Protein AF-A0A382M6R3-F1 (afdb_monomer_lite)

Structure (mmCIF, N/CA/C/O backbone):
data_AF-A0A382M6R3-F1
#
_entry.id   AF-A0A382M6R3-F1
#
loop_
_atom_site.group_PDB
_atom_site.id
_atom_site.type_symbol
_atom_site.label_atom_id
_atom_site.label_alt_id
_atom_site.label_comp_id
_atom_site.label_asym_id
_atom_site.label_entity_id
_atom_site.label_seq_id
_atom_site.pdbx_PDB_ins_code
_atom_site.Cartn_x
_atom_site.Cartn_y
_atom_site.Cartn_z
_atom_site.occupancy
_atom_site.B_iso_or_equiv
_atom_site.auth_seq_id
_atom_site.auth_comp_id
_atom_site.auth_asym_id
_atom_site.auth_atom_id
_atom_site.pdbx_PDB_model_num
ATOM 1 N N . MET A 1 1 ? 53.157 7.399 28.092 1.00 60.66 1 MET A N 1
ATOM 2 C CA . MET A 1 1 ? 52.313 7.633 26.893 1.00 60.66 1 MET A CA 1
ATOM 3 C C . MET A 1 1 ? 51.198 6.604 26.694 1.00 60.66 1 MET A C 1
ATOM 5 O O . MET A 1 1 ? 50.133 6.987 26.233 1.00 60.66 1 MET A O 1
ATOM 9 N N . THR A 1 2 ? 51.384 5.330 27.050 1.00 74.06 2 THR A N 1
ATOM 10 C CA . THR A 1 2 ? 50.355 4.274 26.917 1.00 74.06 2 THR A CA 1
ATOM 11 C C . THR A 1 2 ? 49.094 4.522 27.753 1.00 74.06 2 THR A C 1
ATOM 13 O O . THR A 1 2 ? 47.993 4.342 27.249 1.00 74.06 2 THR A O 1
ATOM 16 N N . LYS A 1 3 ? 49.235 5.030 28.986 1.00 72.69 3 LYS A N 1
ATOM 17 C CA . LYS A 1 3 ? 48.097 5.356 29.871 1.00 72.69 3 LYS A CA 1
ATOM 18 C C . LYS A 1 3 ? 47.174 6.449 29.303 1.00 72.69 3 LYS A C 1
ATOM 20 O O . LYS A 1 3 ? 45.964 6.329 29.405 1.00 72.69 3 LYS A O 1
ATOM 25 N N . LEU A 1 4 ? 47.739 7.468 28.644 1.00 82.75 4 LEU A N 1
ATOM 26 C CA . LEU A 1 4 ? 46.972 8.544 27.999 1.00 82.75 4 LEU A CA 1
ATOM 27 C C . LEU A 1 4 ? 46.193 8.032 26.778 1.00 82.75 4 LEU A C 1
ATOM 29 O O . LEU A 1 4 ? 45.028 8.372 26.604 1.00 82.75 4 LEU A O 1
ATOM 33 N N . LYS A 1 5 ? 46.818 7.166 25.967 1.00 79.62 5 LYS A N 1
ATOM 34 C CA . LYS A 1 5 ? 46.152 6.521 24.825 1.00 79.62 5 LYS A CA 1
ATOM 35 C C . LYS A 1 5 ? 44.989 5.637 25.282 1.00 79.62 5 LYS A C 1
ATOM 37 O O . LYS A 1 5 ? 43.933 5.673 24.668 1.00 79.62 5 LYS A O 1
ATOM 42 N N . LEU A 1 6 ? 45.164 4.892 26.376 1.00 83.56 6 LEU A N 1
ATOM 43 C CA . LEU A 1 6 ? 44.112 4.040 26.935 1.00 83.56 6 LEU A CA 1
ATOM 44 C C . LEU A 1 6 ? 42.897 4.857 27.401 1.00 83.56 6 LEU A C 1
ATOM 46 O O . LEU A 1 6 ? 41.768 4.499 27.089 1.00 83.56 6 LEU A O 1
ATOM 50 N N . ILE A 1 7 ? 43.130 5.980 28.087 1.00 85.25 7 ILE A N 1
ATOM 51 C CA . ILE A 1 7 ? 42.059 6.890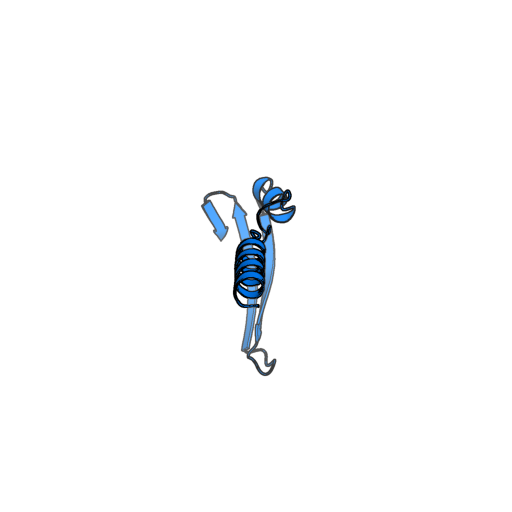 28.523 1.00 85.25 7 ILE A CA 1
ATOM 52 C C . ILE A 1 7 ? 41.293 7.444 27.315 1.00 85.25 7 ILE A C 1
ATOM 54 O O . ILE A 1 7 ? 40.066 7.466 27.333 1.00 85.25 7 ILE A O 1
ATOM 58 N N . LEU A 1 8 ? 42.000 7.824 26.246 1.00 85.56 8 LEU A N 1
ATOM 59 C CA . LEU A 1 8 ? 41.380 8.312 25.013 1.00 85.56 8 LEU A CA 1
ATOM 60 C C . LEU A 1 8 ? 40.503 7.240 24.343 1.00 85.56 8 LEU A C 1
ATOM 62 O O . LEU A 1 8 ? 39.386 7.541 23.932 1.00 85.56 8 LEU A O 1
ATOM 66 N N . PHE A 1 9 ? 40.971 5.988 24.280 1.00 84.12 9 PHE A N 1
ATOM 67 C CA . PHE A 1 9 ? 40.189 4.875 23.728 1.00 84.12 9 PHE A CA 1
ATOM 68 C C . PHE A 1 9 ? 38.916 4.597 24.530 1.00 84.12 9 PHE A C 1
ATOM 70 O O . PHE A 1 9 ? 37.859 4.383 23.940 1.00 84.12 9 PHE A O 1
ATOM 77 N N . ILE A 1 10 ? 38.999 4.654 25.862 1.00 83.75 10 ILE A N 1
ATOM 78 C CA . ILE A 1 10 ? 37.831 4.510 26.739 1.00 83.75 10 ILE A CA 1
ATOM 79 C C . ILE A 1 10 ? 36.832 5.644 26.472 1.00 83.75 10 ILE A C 1
ATOM 81 O O . ILE A 1 10 ? 35.637 5.392 26.339 1.00 83.75 10 ILE A O 1
ATOM 85 N N . PHE A 1 11 ? 37.315 6.879 26.320 1.00 81.88 11 PHE A N 1
ATOM 86 C CA . PHE A 1 11 ? 36.465 8.036 26.037 1.00 81.88 11 PHE A CA 1
ATOM 87 C C . PHE A 1 11 ? 35.723 7.901 24.699 1.00 81.88 11 PHE A C 1
ATOM 89 O O . PHE A 1 11 ? 34.515 8.116 24.643 1.00 81.88 11 PHE A O 1
ATOM 96 N N . ILE A 1 12 ? 36.412 7.479 23.634 1.00 84.12 12 ILE A N 1
ATOM 97 C CA . ILE A 1 12 ? 35.800 7.270 22.310 1.00 84.12 12 ILE A CA 1
ATOM 98 C C . ILE A 1 12 ? 34.753 6.149 22.360 1.00 84.12 12 ILE A C 1
ATOM 100 O O . ILE A 1 12 ? 33.673 6.295 21.786 1.00 84.12 12 ILE A O 1
ATOM 104 N N . TYR A 1 13 ? 35.033 5.058 23.081 1.00 80.88 13 TYR A N 1
ATOM 105 C CA . TYR A 1 13 ? 34.079 3.962 23.259 1.00 80.88 13 TYR A CA 1
ATOM 106 C C . TYR A 1 13 ? 32.775 4.451 23.901 1.00 80.88 13 TYR A C 1
ATOM 108 O O . TYR A 1 13 ? 31.706 4.176 23.368 1.00 80.88 13 TYR A O 1
ATOM 116 N N . PHE A 1 14 ? 32.848 5.257 24.967 1.00 76.31 14 PHE A N 1
ATOM 117 C CA . PHE A 1 14 ? 31.654 5.822 25.606 1.00 76.31 14 PHE A CA 1
ATOM 118 C C . PHE A 1 14 ? 30.885 6.804 24.709 1.00 76.31 14 PHE A C 1
ATOM 120 O O . PHE A 1 14 ? 29.657 6.810 24.740 1.00 76.31 14 PHE A O 1
ATOM 127 N N . PHE A 1 15 ? 31.571 7.585 23.867 1.00 72.25 15 PHE A N 1
ATOM 128 C CA . PHE A 1 15 ? 30.914 8.474 22.896 1.00 72.25 15 PHE A CA 1
ATOM 129 C C . PHE A 1 15 ? 30.218 7.725 21.747 1.00 72.25 15 PHE A C 1
ATOM 131 O O . PHE A 1 15 ? 29.286 8.255 21.149 1.00 72.25 15 PHE A O 1
ATOM 138 N N . SER A 1 16 ? 30.631 6.489 21.455 1.00 70.81 16 SER A N 1
ATOM 139 C CA . SER A 1 16 ? 30.064 5.671 20.371 1.00 70.81 16 SER A CA 1
ATOM 140 C C . SER A 1 16 ? 28.693 5.072 20.710 1.00 70.81 16 SER A C 1
ATOM 142 O O . SER A 1 16 ? 27.991 4.612 19.817 1.00 70.81 16 SER A O 1
ATOM 144 N N . ILE A 1 17 ? 28.307 5.061 21.991 1.00 67.75 17 ILE A N 1
ATOM 145 C CA . ILE A 1 17 ? 27.052 4.461 22.479 1.00 67.75 17 ILE A CA 1
ATOM 146 C C . ILE A 1 17 ? 25.930 5.505 22.572 1.00 67.75 17 ILE A C 1
ATOM 148 O O . ILE A 1 17 ? 24.913 5.258 23.212 1.00 67.75 17 ILE A O 1
ATOM 152 N N . ALA A 1 18 ? 26.091 6.690 21.974 1.00 66.69 18 ALA A N 1
ATOM 153 C CA . ALA A 1 18 ? 24.985 7.633 21.891 1.00 66.69 18 ALA A CA 1
ATOM 154 C C . ALA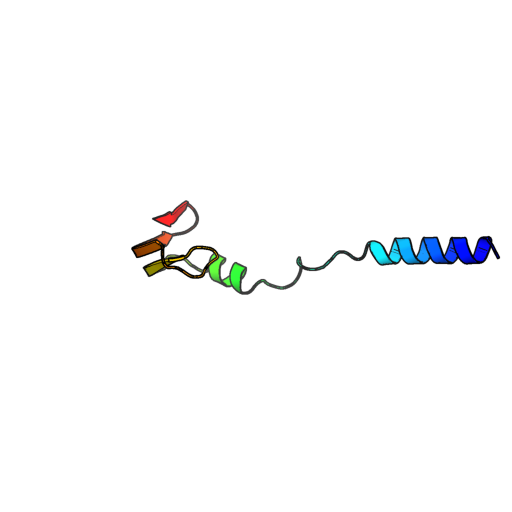 A 1 18 ? 23.829 6.952 21.132 1.00 66.69 18 ALA A C 1
ATOM 156 O O . ALA A 1 18 ? 24.000 6.629 19.952 1.00 66.69 18 ALA A O 1
ATOM 157 N N . PRO A 1 19 ? 22.671 6.689 21.772 1.00 63.09 19 PRO A N 1
ATOM 158 C CA . PRO A 1 19 ? 21.539 6.134 21.056 1.00 63.09 19 PRO A CA 1
ATOM 159 C C . PRO A 1 19 ? 21.149 7.148 19.982 1.00 63.09 19 PRO A C 1
ATOM 161 O O . PRO A 1 19 ? 20.894 8.317 20.283 1.00 63.09 19 PRO A O 1
ATOM 164 N N . SER A 1 20 ? 21.127 6.721 18.720 1.00 60.91 20 SER A N 1
ATOM 165 C CA . SER A 1 20 ? 20.526 7.515 17.656 1.00 60.91 20 SER A CA 1
ATOM 166 C C . SER A 1 20 ? 19.058 7.706 18.020 1.00 60.91 20 SER A C 1
ATOM 168 O O . SER A 1 20 ? 18.260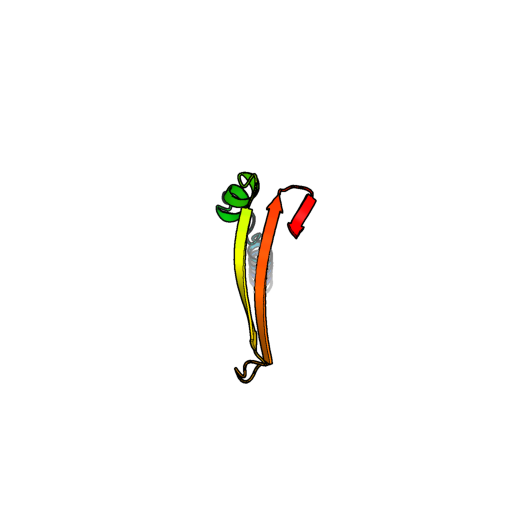 6.774 17.920 1.00 60.91 20 SER A O 1
ATOM 170 N N . SER A 1 21 ? 18.700 8.893 18.502 1.00 58.94 21 SER A N 1
ATOM 171 C CA . SER A 1 21 ? 17.331 9.213 18.892 1.00 58.94 21 SER A CA 1
ATOM 172 C C . SER A 1 21 ? 16.481 9.470 17.644 1.00 58.94 21 SER A C 1
ATOM 174 O O . SER A 1 21 ? 16.026 10.585 17.414 1.00 58.94 21 SER A O 1
ATOM 176 N N . ALA A 1 22 ? 16.265 8.429 16.839 1.00 58.81 22 ALA A N 1
ATOM 177 C CA . ALA A 1 22 ? 15.123 8.356 15.928 1.00 58.81 22 ALA A CA 1
ATOM 178 C C . ALA A 1 22 ? 13.812 8.106 16.707 1.00 58.81 22 ALA A C 1
ATOM 180 O O . ALA A 1 22 ? 12.726 8.318 16.187 1.00 58.81 22 ALA A O 1
ATOM 181 N N . GLU A 1 23 ? 13.923 7.690 17.974 1.00 60.94 23 GLU A N 1
ATOM 182 C CA . GLU A 1 23 ? 12.826 7.190 18.810 1.00 60.94 23 GLU A CA 1
ATOM 183 C C . GLU A 1 23 ? 12.023 8.287 19.541 1.00 60.94 23 GLU A C 1
ATOM 185 O O . GLU A 1 23 ? 11.101 7.973 20.285 1.00 60.94 23 GLU A O 1
ATOM 190 N N . ASN A 1 24 ? 12.342 9.582 19.417 1.00 60.31 24 ASN A N 1
ATOM 191 C CA . ASN A 1 24 ? 11.721 10.572 20.309 1.00 60.31 24 ASN A CA 1
ATOM 192 C C . ASN A 1 24 ? 11.442 11.938 19.681 1.00 60.31 24 ASN A C 1
ATOM 194 O O . ASN A 1 24 ? 12.167 12.909 19.882 1.00 60.31 24 ASN A O 1
ATOM 198 N N . GLN A 1 25 ? 10.305 12.023 19.000 1.00 58.41 25 GLN A N 1
ATOM 199 C CA . GLN A 1 25 ? 9.384 13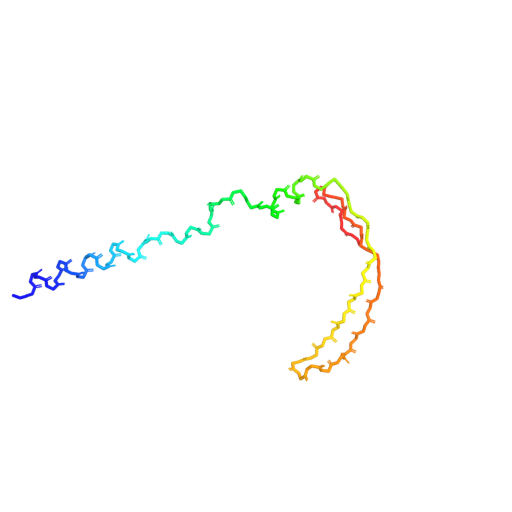.156 19.080 1.00 58.41 25 GLN A CA 1
ATOM 200 C C . GLN A 1 25 ? 8.105 12.749 18.366 1.00 58.41 25 GLN A C 1
ATOM 202 O O . GLN A 1 25 ? 8.198 12.244 17.258 1.00 58.41 25 GLN A O 1
ATOM 207 N N . LYS A 1 26 ? 6.949 12.947 19.018 1.00 66.12 26 LYS A N 1
ATOM 208 C CA . LYS A 1 26 ? 5.580 12.863 18.472 1.00 66.12 26 LYS A CA 1
ATOM 209 C C . LYS A 1 26 ? 5.566 12.809 16.942 1.00 66.12 26 LYS A C 1
ATOM 211 O O . LYS A 1 26 ? 5.494 13.861 16.314 1.00 66.12 26 LYS A O 1
ATOM 216 N N . ASP A 1 27 ? 5.677 11.607 16.373 1.00 82.69 27 ASP A N 1
ATOM 217 C CA . ASP A 1 27 ? 5.770 11.455 14.927 1.00 82.69 27 ASP A CA 1
ATOM 218 C C . ASP A 1 27 ? 4.448 11.976 14.347 1.00 82.69 27 ASP A C 1
ATOM 220 O O . ASP A 1 27 ? 3.383 11.410 14.651 1.00 82.69 27 ASP A O 1
ATOM 224 N N . PRO A 1 28 ? 4.466 13.095 13.598 1.00 86.56 28 PRO A N 1
ATOM 225 C CA . PRO A 1 28 ? 3.249 13.667 13.050 1.00 86.56 28 PRO A CA 1
ATOM 226 C C . PRO A 1 28 ? 2.532 12.667 12.144 1.00 86.56 28 PRO A C 1
ATOM 228 O O . PRO A 1 28 ? 1.302 12.645 12.135 1.00 86.56 28 PRO A O 1
ATOM 231 N N . LEU A 1 29 ? 3.281 11.791 11.462 1.00 85.25 29 LEU A N 1
ATOM 232 C CA . LEU A 1 29 ? 2.723 10.732 10.631 1.00 85.25 29 LEU A CA 1
ATOM 233 C C . LEU A 1 29 ? 2.034 9.674 11.490 1.00 85.25 29 LEU A C 1
ATOM 235 O O . LEU A 1 29 ? 0.876 9.351 11.241 1.00 85.25 29 LEU A O 1
ATOM 239 N N . GLN A 1 30 ? 2.690 9.176 12.540 1.00 86.69 30 GLN A N 1
ATOM 240 C CA . GLN A 1 30 ? 2.057 8.214 13.445 1.00 86.69 30 GLN A CA 1
ATOM 241 C C . GLN A 1 30 ? 0.805 8.797 14.115 1.00 86.69 30 GLN A C 1
ATOM 243 O O . GLN A 1 30 ? -0.196 8.099 14.270 1.00 86.69 30 GLN A O 1
ATOM 248 N N . THR A 1 31 ? 0.843 10.070 14.508 1.00 89.12 31 THR A N 1
ATOM 249 C CA . THR A 1 31 ? -0.310 10.758 15.105 1.00 89.12 31 THR A CA 1
ATOM 250 C C . THR A 1 31 ? -1.450 10.883 14.097 1.00 89.12 31 THR A C 1
ATOM 252 O O . THR A 1 31 ? -2.592 10.573 14.425 1.00 89.12 31 THR A O 1
ATOM 255 N N . PHE A 1 32 ? -1.140 11.279 12.863 1.00 89.56 32 PHE A N 1
ATOM 256 C CA . PHE A 1 32 ? -2.102 11.339 11.768 1.00 89.56 32 PHE A CA 1
ATOM 257 C C . PHE A 1 32 ? -2.750 9.972 11.510 1.00 89.56 32 PHE A C 1
ATOM 259 O O . PHE A 1 32 ? -3.973 9.869 11.521 1.00 89.56 32 PHE A O 1
ATOM 266 N N . LEU A 1 33 ? -1.946 8.914 11.369 1.00 88.50 33 LEU A N 1
ATOM 267 C CA . LEU A 1 33 ? -2.431 7.559 11.095 1.00 88.50 33 LEU A CA 1
ATOM 268 C C . LEU A 1 33 ? -3.262 6.985 12.249 1.00 88.50 33 LEU A C 1
ATOM 270 O O . LEU A 1 33 ? -4.252 6.305 11.999 1.00 88.50 33 LEU A O 1
ATOM 274 N N . LYS A 1 34 ? -2.904 7.274 13.508 1.00 88.00 34 LYS A N 1
ATOM 275 C CA . LYS A 1 34 ? -3.698 6.864 14.682 1.00 88.00 34 LYS A CA 1
ATOM 276 C C . LYS A 1 34 ? -5.084 7.507 14.712 1.00 88.00 34 LYS A C 1
ATOM 278 O O . LYS A 1 34 ? -6.015 6.887 15.212 1.00 88.00 34 LYS A O 1
ATOM 283 N N . ASN A 1 35 ? -5.205 8.730 14.203 1.00 90.19 35 ASN A N 1
ATOM 284 C CA . ASN A 1 35 ? -6.460 9.481 14.188 1.00 90.19 35 ASN A CA 1
ATOM 285 C C . ASN A 1 35 ? -7.282 9.246 12.908 1.00 90.19 35 ASN A C 1
ATOM 287 O O . ASN A 1 35 ? -8.369 9.804 12.773 1.00 90.19 35 ASN A O 1
ATOM 291 N N . LEU A 1 36 ? -6.771 8.460 11.957 1.00 92.06 36 LEU A N 1
ATOM 292 C CA . LEU A 1 36 ? -7.450 8.166 10.702 1.00 92.06 36 LEU A CA 1
ATOM 293 C C . LEU A 1 36 ? -8.481 7.047 10.910 1.00 92.06 36 LEU A C 1
ATOM 295 O O . LEU A 1 36 ? -8.125 5.874 10.990 1.00 92.06 36 LEU A O 1
ATOM 299 N N . GLU A 1 37 ? -9.763 7.407 1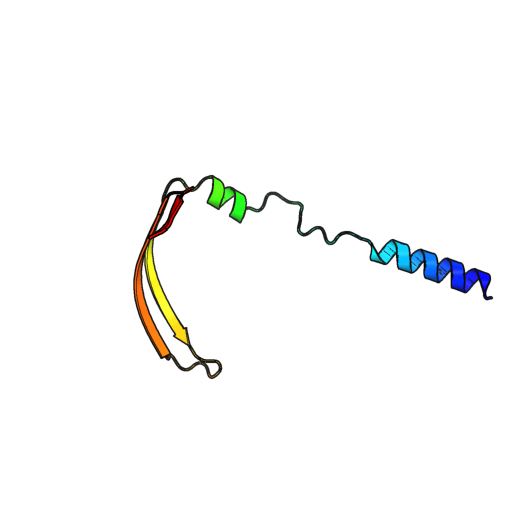0.977 1.00 93.88 37 GLU A N 1
ATOM 300 C CA . GLU A 1 37 ? -10.856 6.434 11.137 1.00 93.88 37 GLU A CA 1
ATOM 301 C C . GLU A 1 37 ? -11.098 5.614 9.862 1.00 93.88 37 GLU A C 1
ATOM 303 O O . GLU A 1 37 ? -11.237 4.390 9.910 1.00 93.88 37 GLU A O 1
ATOM 308 N N . SER A 1 38 ? -11.129 6.287 8.711 1.00 94.69 38 SER A N 1
ATOM 309 C CA . SER A 1 38 ? -11.240 5.660 7.396 1.00 94.69 38 SER A CA 1
ATOM 310 C C . SER A 1 38 ? -10.688 6.562 6.295 1.00 94.69 38 SER A C 1
ATOM 312 O O . SER A 1 38 ? -10.720 7.786 6.420 1.00 94.69 38 SER A O 1
ATOM 314 N N . LEU A 1 39 ? -10.241 5.961 5.197 1.00 94.81 39 LEU A N 1
ATOM 315 C CA . LEU A 1 39 ? -9.800 6.639 3.983 1.00 94.81 39 LEU A CA 1
ATOM 316 C C . LEU A 1 39 ? -10.346 5.899 2.761 1.00 94.81 39 LEU A C 1
ATOM 318 O O . LEU A 1 39 ? -10.222 4.682 2.670 1.00 94.81 39 LEU A O 1
ATOM 322 N N . GLU A 1 40 ? -10.897 6.654 1.818 1.00 96.50 40 GLU A N 1
ATOM 323 C CA . GLU A 1 40 ? -11.218 6.205 0.465 1.00 96.50 40 GLU A CA 1
ATOM 324 C C . GLU A 1 40 ? -10.561 7.179 -0.511 1.00 96.50 40 GLU A C 1
ATOM 326 O O . GLU A 1 40 ? -10.769 8.391 -0.413 1.00 96.50 40 GLU A O 1
ATOM 331 N N . VAL A 1 41 ? -9.718 6.676 -1.412 1.00 96.94 41 VAL A N 1
ATOM 332 C CA . VAL A 1 41 ? -8.963 7.532 -2.335 1.00 96.94 41 VAL A CA 1
ATOM 333 C C . VAL A 1 41 ? -8.687 6.825 -3.654 1.00 96.94 41 VAL A C 1
ATOM 335 O O . VAL A 1 41 ? -8.314 5.656 -3.680 1.00 96.94 41 VAL A O 1
ATOM 338 N N . SER A 1 42 ? -8.836 7.541 -4.766 1.00 98.31 42 SER A N 1
ATOM 339 C CA . SER A 1 42 ? -8.400 7.061 -6.079 1.00 98.31 42 SER A CA 1
ATOM 340 C C . SER A 1 42 ? -6.889 7.232 -6.238 1.00 98.31 42 SER A C 1
ATOM 342 O O . SER A 1 42 ? -6.351 8.293 -5.916 1.00 98.31 42 SER A O 1
ATOM 344 N N . PHE A 1 43 ? -6.204 6.219 -6.764 1.00 97.19 43 PHE A N 1
ATOM 345 C CA . PHE A 1 43 ? -4.761 6.253 -6.990 1.00 97.19 43 PHE A CA 1
ATOM 346 C C . PHE A 1 43 ? -4.386 5.886 -8.426 1.00 97.19 43 PHE A C 1
ATOM 348 O O . PHE A 1 43 ? -5.109 5.184 -9.134 1.00 97.19 43 PHE A O 1
ATOM 355 N N . VAL A 1 44 ? -3.199 6.344 -8.819 1.00 98.12 44 VAL A N 1
ATOM 356 C CA . VAL A 1 44 ? -2.507 5.943 -10.044 1.00 98.12 44 VAL A CA 1
ATOM 357 C C . VAL A 1 44 ? -1.117 5.461 -9.647 1.00 98.12 44 VAL A C 1
ATOM 359 O O . VAL A 1 44 ? -0.344 6.211 -9.053 1.00 98.12 44 VAL A O 1
ATOM 362 N N . GLN A 1 45 ? -0.799 4.215 -9.976 1.00 98.12 45 GLN A N 1
ATOM 363 C CA . GLN A 1 45 ? 0.510 3.606 -9.778 1.00 98.12 45 GLN A CA 1
ATOM 364 C C . GLN A 1 45 ? 1.235 3.504 -11.119 1.00 98.12 45 GLN A C 1
ATOM 366 O O . GLN A 1 45 ? 0.660 3.052 -12.108 1.00 98.12 45 GLN A O 1
ATOM 371 N N . ILE A 1 46 ? 2.508 3.894 -11.139 1.00 98.25 46 ILE A N 1
ATOM 372 C CA . ILE A 1 46 ? 3.391 3.770 -12.301 1.00 98.25 46 ILE A CA 1
ATOM 373 C C . ILE A 1 46 ? 4.606 2.948 -11.871 1.00 98.25 46 ILE A C 1
ATOM 375 O O . ILE A 1 46 ? 5.339 3.360 -10.971 1.00 98.25 46 ILE A O 1
ATOM 379 N N . LEU A 1 47 ? 4.810 1.788 -12.494 1.00 98.06 47 LEU A N 1
ATOM 380 C CA . LEU A 1 47 ? 6.001 0.964 -12.294 1.00 98.06 47 LEU A CA 1
ATOM 381 C C . LEU A 1 47 ? 7.059 1.378 -13.316 1.00 98.06 47 LEU A C 1
ATOM 383 O O . LEU A 1 47 ? 6.781 1.382 -14.514 1.00 98.06 47 LEU A O 1
ATOM 387 N N . MET A 1 48 ? 8.263 1.701 -12.851 1.00 98.31 48 MET A N 1
ATOM 388 C CA . MET A 1 48 ? 9.403 2.058 -13.699 1.00 98.31 48 MET A CA 1
ATOM 389 C C . MET A 1 48 ? 10.592 1.143 -13.402 1.00 98.31 48 MET A C 1
ATOM 391 O O . MET A 1 48 ? 10.783 0.748 -12.250 1.00 98.31 48 MET A O 1
ATOM 395 N N . ASN A 1 49 ? 11.382 0.812 -14.424 1.00 97.50 49 ASN A N 1
ATOM 396 C CA . ASN A 1 49 ? 12.664 0.131 -14.238 1.00 97.50 49 ASN A CA 1
ATOM 397 C C . ASN A 1 49 ? 13.770 1.119 -13.821 1.00 97.50 49 ASN A C 1
ATOM 399 O O . ASN A 1 49 ? 13.568 2.334 -13.754 1.00 97.50 49 ASN A O 1
ATOM 403 N N . GLU A 1 50 ? 14.963 0.598 -13.549 1.00 97.25 50 GLU A N 1
ATOM 404 C CA . GLU A 1 50 ? 16.141 1.374 -13.152 1.00 97.25 50 GLU A CA 1
ATOM 405 C C . GLU A 1 50 ? 16.624 2.370 -14.217 1.00 97.25 50 GLU A C 1
ATOM 407 O O . GLU A 1 50 ? 17.305 3.341 -13.888 1.00 97.25 50 GLU A O 1
ATOM 412 N N . ASN A 1 51 ? 16.241 2.159 -15.478 1.00 97.88 51 ASN A N 1
ATOM 413 C CA . ASN A 1 51 ? 16.567 3.037 -16.602 1.00 97.88 51 ASN A CA 1
ATOM 414 C C . ASN A 1 51 ? 15.544 4.178 -16.760 1.00 97.88 51 ASN A C 1
ATOM 416 O O . ASN A 1 51 ? 15.686 5.018 -17.648 1.00 97.88 51 ASN A O 1
ATOM 420 N N . GLY A 1 52 ? 14.522 4.222 -15.897 1.00 96.69 52 GLY A N 1
ATOM 421 C CA . GLY A 1 52 ? 13.439 5.200 -15.949 1.00 96.69 52 GLY A CA 1
ATOM 422 C C . GLY A 1 52 ? 12.361 4.875 -16.982 1.00 96.69 52 GLY A C 1
ATOM 423 O O . GLY A 1 52 ? 11.501 5.715 -17.245 1.00 96.69 52 GLY A O 1
ATOM 424 N N . GLU A 1 53 ? 12.376 3.680 -17.574 1.00 98.00 53 GLU A N 1
ATOM 425 C CA . GLU A 1 53 ? 11.329 3.256 -18.499 1.00 98.00 53 GLU A CA 1
ATOM 426 C C . GLU A 1 53 ? 10.101 2.795 -17.722 1.00 98.00 53 GLU A C 1
ATOM 428 O O . GLU A 1 53 ? 10.191 1.990 -16.792 1.00 98.00 5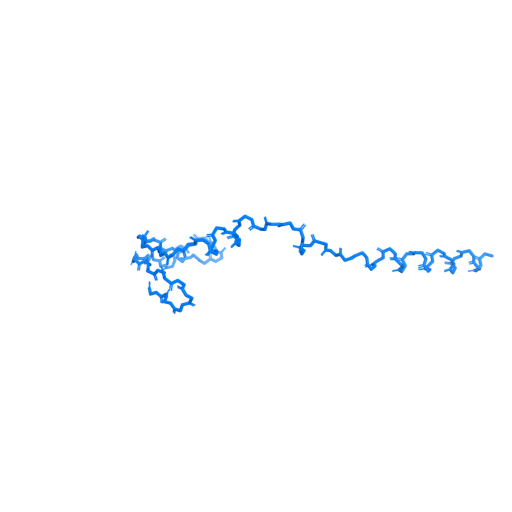3 GLU A O 1
ATOM 433 N N . GLN A 1 54 ? 8.933 3.280 -18.133 1.00 98.06 54 GLN A N 1
ATOM 434 C CA . GLN A 1 54 ? 7.664 2.844 -17.577 1.00 98.06 54 GLN A CA 1
ATOM 435 C C . GLN A 1 54 ? 7.327 1.430 -18.062 1.00 98.06 54 GLN A C 1
ATOM 437 O O . GLN A 1 54 ? 7.138 1.198 -19.254 1.00 98.06 54 GLN A O 1
ATOM 442 N N . LEU A 1 55 ? 7.194 0.508 -17.113 1.00 98.12 55 LEU A N 1
ATOM 443 C CA . LEU A 1 55 ? 6.811 -0.880 -17.350 1.00 98.12 55 LEU A CA 1
ATOM 444 C C . LEU A 1 55 ? 5.295 -1.072 -17.287 1.00 98.12 55 LEU A C 1
ATOM 446 O O . LEU A 1 55 ? 4.734 -1.836 -18.066 1.00 98.12 55 LEU A O 1
ATOM 450 N N . GLU A 1 56 ? 4.625 -0.380 -16.362 1.00 98.31 56 GLU A N 1
ATOM 451 C CA . GLU A 1 56 ? 3.194 -0.563 -16.118 1.00 98.31 56 GLU A CA 1
ATOM 452 C C . GLU A 1 56 ? 2.553 0.714 -15.565 1.00 98.31 56 GLU A C 1
ATOM 454 O O . GLU A 1 56 ? 3.202 1.502 -14.872 1.00 98.31 56 GLU A O 1
ATOM 459 N N . LYS A 1 57 ? 1.262 0.904 -15.854 1.00 98.25 57 LYS A N 1
ATOM 460 C CA . LYS A 1 57 ? 0.400 1.878 -15.183 1.00 98.25 57 LYS A CA 1
ATOM 461 C C . LYS A 1 57 ? -0.894 1.199 -14.753 1.00 98.25 57 LYS A C 1
ATOM 463 O O . LYS A 1 57 ? -1.585 0.629 -15.594 1.00 98.25 57 LYS A O 1
ATOM 468 N N . THR A 1 58 ? -1.232 1.351 -13.480 1.00 98.19 58 THR A N 1
ATOM 469 C CA . THR A 1 58 ? -2.433 0.779 -12.868 1.00 98.19 58 THR A CA 1
ATOM 470 C C . THR A 1 58 ? -3.190 1.865 -12.116 1.00 98.19 58 THR A C 1
ATOM 472 O O . THR A 1 58 ? -2.591 2.718 -11.465 1.00 98.19 58 THR A O 1
ATOM 475 N N . GLU A 1 59 ? -4.514 1.860 -12.228 1.00 98.38 59 GLU A N 1
ATOM 476 C CA . GLU A 1 59 ? -5.406 2.805 -11.555 1.00 98.38 59 GLU A CA 1
ATOM 477 C C . GLU A 1 59 ? -6.365 2.025 -10.657 1.00 98.38 59 GLU A C 1
ATOM 479 O O . GLU A 1 59 ? -6.757 0.903 -10.985 1.00 98.38 59 GLU A O 1
ATOM 484 N N . GLY A 1 60 ? -6.735 2.602 -9.519 1.00 97.69 60 GLY A N 1
ATOM 485 C CA . GLY A 1 60 ? -7.597 1.923 -8.562 1.00 97.69 60 GLY A CA 1
ATOM 486 C C . GLY A 1 60 ? -8.145 2.848 -7.489 1.00 97.69 60 GLY A C 1
ATOM 487 O O . GLY A 1 60 ? -7.900 4.055 -7.491 1.00 97.69 60 GLY A O 1
ATOM 488 N N . VAL A 1 61 ? -8.900 2.262 -6.566 1.00 97.62 61 VAL A N 1
ATOM 489 C CA . VAL A 1 61 ? -9.399 2.936 -5.367 1.00 97.62 61 VAL A CA 1
ATOM 490 C C . VAL A 1 61 ? -8.893 2.162 -4.162 1.00 97.62 61 VAL A C 1
ATOM 492 O O . VAL A 1 61 ? -9.042 0.946 -4.120 1.00 97.62 61 VAL A O 1
ATOM 495 N N . LEU A 1 62 ? -8.276 2.873 -3.222 1.00 95.62 62 LEU A N 1
ATOM 496 C CA . LEU A 1 62 ? -7.826 2.340 -1.947 1.00 95.62 62 LEU A CA 1
ATOM 497 C C . LEU A 1 62 ? -8.883 2.625 -0.881 1.00 95.62 62 LEU A C 1
ATOM 499 O O . LEU A 1 62 ? -9.269 3.783 -0.694 1.00 95.62 62 LEU A O 1
ATOM 503 N N . TYR A 1 63 ? -9.253 1.595 -0.130 1.00 96.31 63 TYR A N 1
ATOM 504 C CA . TYR A 1 63 ? -10.085 1.676 1.062 1.00 96.31 63 TYR A CA 1
ATOM 505 C C . TYR A 1 63 ? -9.273 1.249 2.283 1.00 96.31 63 TYR A C 1
ATOM 507 O O . TYR A 1 63 ? -8.801 0.117 2.375 1.00 96.31 63 TYR A O 1
ATOM 515 N N . LEU A 1 64 ? -9.149 2.128 3.271 1.00 95.00 64 LEU A N 1
ATOM 516 C CA . LEU A 1 64 ? -8.466 1.847 4.531 1.00 95.00 64 LEU A CA 1
ATOM 517 C C . LEU A 1 64 ? -9.408 2.147 5.698 1.00 95.00 64 LEU A C 1
ATOM 519 O O . LEU A 1 64 ? -9.960 3.236 5.794 1.00 95.00 64 LEU A O 1
ATOM 523 N N . GLN A 1 65 ? -9.569 1.188 6.606 1.00 94.38 65 GLN A N 1
ATOM 524 C CA . GLN A 1 65 ? -10.266 1.359 7.880 1.00 94.38 65 GLN A CA 1
ATOM 525 C C . GLN A 1 65 ? -9.493 0.581 8.964 1.00 94.38 65 GLN A C 1
ATOM 527 O O . GLN A 1 65 ? -9.660 -0.641 9.107 1.00 94.38 65 GLN A O 1
ATOM 532 N N . PRO A 1 66 ? -8.610 1.257 9.722 1.00 90.38 66 PRO A N 1
ATOM 533 C CA . PRO A 1 66 ? -7.876 0.632 10.815 1.00 90.38 66 PRO A CA 1
ATOM 534 C C . PRO A 1 66 ? -8.826 0.025 11.869 1.00 90.38 66 PRO A C 1
ATOM 536 O O . PRO A 1 66 ? -9.948 0.501 12.041 1.00 90.38 66 PRO A O 1
ATOM 539 N N . PRO A 1 67 ? -8.409 -1.027 12.599 1.00 85.75 67 PRO A N 1
ATOM 540 C CA . PRO A 1 67 ? -7.078 -1.629 12.566 1.00 85.75 67 PRO A CA 1
ATOM 541 C C . PRO A 1 67 ? -6.875 -2.751 11.526 1.00 85.75 67 PRO A C 1
ATOM 543 O O . PRO A 1 67 ? -5.765 -3.264 11.451 1.00 85.75 67 PRO A O 1
ATOM 546 N N . VAL A 1 68 ? -7.887 -3.173 10.750 1.00 84.06 68 VAL A N 1
ATOM 547 C CA . VAL A 1 68 ? -7.811 -4.460 10.001 1.00 84.06 68 VAL A CA 1
ATOM 548 C C . VAL A 1 68 ? -8.142 -4.365 8.507 1.00 84.06 68 VAL A C 1
ATOM 550 O O . VAL A 1 68 ? -7.773 -5.258 7.751 1.00 84.06 68 VAL A O 1
ATOM 553 N N . LYS A 1 69 ? -8.842 -3.326 8.045 1.00 88.19 69 LYS A N 1
ATOM 554 C CA . LYS A 1 69 ? -9.338 -3.277 6.662 1.00 88.19 69 LYS A CA 1
ATOM 555 C C . LYS A 1 69 ? -8.420 -2.447 5.771 1.00 88.19 69 LYS A C 1
ATOM 557 O O . LYS A 1 69 ? -8.230 -1.262 6.036 1.00 88.19 69 LYS A O 1
ATOM 562 N N . PHE A 1 70 ? -7.908 -3.071 4.715 1.00 91.19 70 PHE A N 1
ATOM 563 C CA . PHE A 1 70 ? -7.128 -2.452 3.646 1.00 91.19 70 PHE A CA 1
ATOM 564 C C . PHE A 1 70 ? -7.455 -3.180 2.336 1.00 91.19 70 PHE A C 1
ATOM 566 O O . PHE A 1 70 ? -7.205 -4.385 2.249 1.00 91.19 70 PHE A O 1
ATOM 573 N N . PHE A 1 71 ? -8.056 -2.478 1.374 1.00 84.81 71 PHE A N 1
ATOM 574 C CA . PHE A 1 71 ? -8.531 -3.025 0.098 1.00 84.81 71 PHE A CA 1
ATOM 575 C C . PHE A 1 71 ? -8.164 -2.117 -1.066 1.00 84.81 71 PHE A C 1
ATOM 577 O O . PHE A 1 71 ? -8.291 -0.885 -0.888 1.00 84.81 71 PHE A O 1
#

Organism: NCBI:txid408172

InterPro domains:
  IPR029046 Lipoprotein localisation LolA/LolB/LppX [SSF89392] (27-70)

Secondary structure (DSSP, 8-state):
-HHHHHHHHHHHHHHTT-----S-S--HHHHHHHT---EEEEEEEEEE-TTS-EEEEEEEEEEEETTTEE-

Foldseek 3Di:
DVVVVVVVVVVVVVVVPPPPPPPDDDDVVVVVVVPDQKDKDKDWDWDADPVRHTPDIDIDIWIDGPDDDTD

Radius of gyration: 24.51 Å; chains: 1; bounding box: 64×18×48 Å

pLDDT: mean 85.91, std 12.54, range [58.41, 98.38]

Sequence (71 aa):
MTKLKLILFIFIYFFSIAPSSAENQKDPLQTFLKNLESLEVSFVQILMNENGEQLEKTEGVLYLQPPVKFF